Protein AF-Q1M7P9-F1 (afdb_monomer_lite)

Foldseek 3Di:
DPPFLCVQVVCVVVV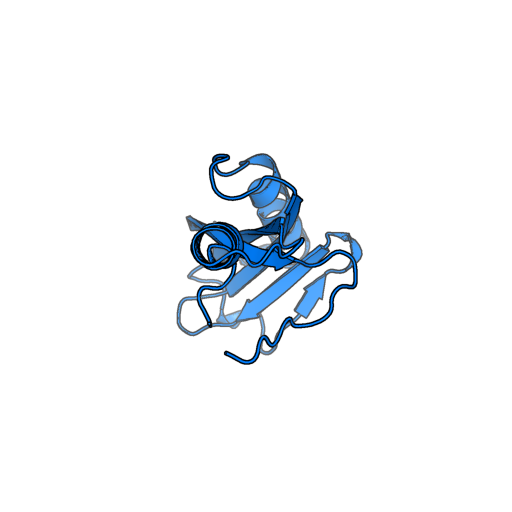DHAQKFKKKKKKFFLQAALVVDPAKDDDVVLQWIWGRDPRGIMIMGDIDGDGDPDDDDVVNVVSSVVVCCVVPVVSPDGDDMDIDIGTAHPVRDDDDDDD

InterPro domains:
  IPR006076 FAD dependent oxidoreductase [PF01266] (2-112)

Organism: Rhizobium johnstonii (strain DSM 114642 / LMG 32736 / 3841) (NCBI:txid216596)

Structure (mmCIF, N/CA/C/O backbone):
data_AF-Q1M7P9-F1
#
_entry.id   AF-Q1M7P9-F1
#
loop_
_atom_site.group_PDB
_atom_site.id
_atom_site.type_symbol
_atom_site.label_atom_id
_atom_site.label_alt_id
_atom_site.label_comp_id
_atom_site.label_asym_id
_atom_site.label_entity_id
_atom_site.label_seq_id
_atom_site.pdbx_PDB_ins_code
_atom_site.Cartn_x
_atom_site.Cartn_y
_atom_site.Cartn_z
_atom_site.occupancy
_atom_site.B_iso_or_equiv
_atom_site.auth_seq_id
_atom_site.auth_comp_id
_atom_site.auth_asym_id
_atom_site.auth_atom_id
_atom_site.pdbx_PDB_model_num
ATOM 1 N N . MET A 1 1 ? -16.410 -8.666 19.093 1.00 62.66 1 MET A N 1
ATOM 2 C CA . MET A 1 1 ? -16.694 -8.103 17.745 1.00 62.66 1 MET A CA 1
ATOM 3 C C . MET A 1 1 ? -15.440 -8.130 16.874 1.00 62.66 1 MET A C 1
ATOM 5 O O . MET A 1 1 ? -14.360 -8.013 17.431 1.00 62.66 1 MET A O 1
ATOM 9 N N . ALA A 1 2 ? -15.569 -8.248 15.542 1.00 81.62 2 ALA A N 1
ATOM 10 C CA . ALA A 1 2 ? -14.430 -8.357 14.611 1.00 81.62 2 ALA A CA 1
ATOM 11 C C . ALA A 1 2 ? -14.640 -7.604 13.270 1.00 81.62 2 ALA A C 1
ATOM 13 O O . ALA A 1 2 ? -14.286 -8.103 12.208 1.00 81.62 2 ALA A O 1
ATOM 14 N N . ALA A 1 3 ? -15.231 -6.400 13.293 1.00 81.94 3 ALA A N 1
ATOM 15 C CA . ALA A 1 3 ? -15.601 -5.642 12.083 1.00 81.94 3 ALA A CA 1
ATOM 16 C C . ALA A 1 3 ? -14.511 -4.664 11.571 1.00 81.94 3 ALA A C 1
ATOM 18 O O . ALA A 1 3 ? -14.803 -3.734 10.816 1.00 81.94 3 ALA A O 1
ATOM 19 N N . GLY A 1 4 ? -13.253 -4.824 12.003 1.00 84.75 4 GLY A N 1
ATOM 20 C CA . GLY A 1 4 ? -12.125 -3.987 11.570 1.00 84.75 4 GLY A CA 1
ATOM 21 C C . GLY A 1 4 ? -12.366 -2.485 11.773 1.00 84.75 4 GLY A C 1
ATOM 22 O O . GLY A 1 4 ? -12.879 -2.071 12.816 1.00 84.75 4 GLY A O 1
ATOM 23 N N . ALA A 1 5 ? -12.034 -1.674 10.764 1.00 83.62 5 ALA A N 1
ATOM 24 C CA . ALA A 1 5 ? -12.170 -0.213 10.781 1.00 83.62 5 ALA A CA 1
ATOM 25 C C . ALA A 1 5 ? -13.616 0.292 11.012 1.00 83.62 5 ALA A C 1
ATOM 27 O O . ALA A 1 5 ? -13.832 1.405 11.490 1.00 83.62 5 ALA A O 1
ATOM 28 N N . HIS A 1 6 ? -14.624 -0.548 10.753 1.00 84.88 6 HIS A N 1
ATOM 29 C CA . HIS A 1 6 ? -16.036 -0.222 10.976 1.00 84.88 6 HIS A CA 1
ATOM 30 C C . HIS A 1 6 ? -16.503 -0.478 12.418 1.00 84.88 6 HIS A C 1
ATOM 32 O O . HIS A 1 6 ? -17.623 -0.104 12.776 1.00 84.88 6 HIS A O 1
ATOM 38 N N . SER A 1 7 ? -15.655 -1.067 13.270 1.00 84.69 7 SER A N 1
ATOM 39 C CA . SER A 1 7 ? -16.035 -1.468 14.630 1.00 84.69 7 SER A CA 1
ATOM 40 C C . SER A 1 7 ? -16.457 -0.290 15.509 1.00 84.69 7 SER A C 1
ATOM 42 O O . SER A 1 7 ? -17.357 -0.470 16.319 1.00 84.69 7 SER A O 1
ATOM 44 N N . ARG A 1 8 ? -15.910 0.924 15.310 1.00 83.31 8 ARG A N 1
ATOM 45 C CA . ARG A 1 8 ? -16.270 2.116 16.111 1.00 83.31 8 ARG A CA 1
ATOM 46 C C . ARG A 1 8 ? -17.777 2.395 16.103 1.00 83.31 8 ARG A C 1
ATOM 48 O O . ARG A 1 8 ? -18.354 2.677 17.147 1.00 83.31 8 ARG A O 1
ATOM 55 N N . LYS A 1 9 ? -18.418 2.348 14.927 1.00 84.50 9 LYS A N 1
ATOM 56 C CA . LYS A 1 9 ? -19.863 2.621 14.814 1.00 84.50 9 LYS A CA 1
ATOM 57 C C . LYS A 1 9 ? -20.688 1.532 15.496 1.00 84.50 9 LYS A C 1
ATOM 59 O O . LYS A 1 9 ? -21.692 1.835 16.129 1.00 84.50 9 LYS A O 1
ATOM 64 N N . LEU A 1 10 ? -20.248 0.282 15.374 1.00 84.56 10 LEU A N 1
ATOM 65 C CA . LEU A 1 10 ? -20.959 -0.860 15.931 1.00 84.56 10 LEU A CA 1
ATOM 66 C C . LEU A 1 10 ? -20.822 -0.922 17.464 1.00 84.56 10 LEU A C 1
ATOM 68 O O . LEU A 1 10 ? -21.832 -1.104 18.134 1.00 84.56 10 LEU A O 1
ATOM 72 N N . THR A 1 11 ? -19.644 -0.668 18.044 1.00 85.31 11 THR A N 1
ATOM 73 C CA . THR A 1 11 ? -19.492 -0.634 19.515 1.00 85.31 11 THR A CA 1
ATOM 74 C C . THR A 1 11 ? -20.270 0.524 20.139 1.00 85.31 11 THR A C 1
ATOM 76 O O . THR A 1 11 ? -20.908 0.352 21.171 1.00 85.31 11 THR A O 1
ATOM 79 N N . ALA A 1 12 ? -20.305 1.688 19.480 1.00 85.94 12 ALA A N 1
ATOM 80 C CA . ALA A 1 12 ? -21.078 2.828 19.966 1.00 85.94 12 ALA A CA 1
ATOM 81 C C . ALA A 1 12 ? -22.583 2.517 20.067 1.00 85.94 12 ALA A C 1
ATOM 83 O O . ALA A 1 12 ? -23.254 3.054 20.944 1.00 85.94 12 ALA A O 1
ATOM 84 N N . SER A 1 13 ? -23.108 1.625 19.214 1.00 86.06 13 SER A N 1
ATOM 85 C CA . SER A 1 13 ? -24.518 1.208 19.262 1.00 86.06 13 SER A CA 1
ATOM 86 C C . SER A 1 13 ? -24.882 0.371 20.494 1.00 86.06 13 SER A C 1
ATOM 88 O O . SER A 1 13 ? -26.052 0.324 20.859 1.00 86.06 13 SER A O 1
ATOM 90 N N . ILE A 1 14 ? -23.890 -0.238 21.154 1.00 87.12 14 ILE A N 1
ATOM 91 C CA . ILE A 1 14 ? -24.063 -1.042 22.376 1.00 87.12 14 ILE A CA 1
ATOM 92 C C . ILE A 1 14 ? -23.530 -0.334 23.634 1.00 87.12 14 ILE A C 1
ATOM 94 O O . ILE A 1 14 ? -23.436 -0.948 24.688 1.00 87.12 14 ILE A O 1
ATOM 98 N N . GLY A 1 15 ? -23.192 0.959 23.537 1.00 85.06 15 GLY A N 1
ATOM 99 C CA . GLY A 1 15 ? -22.711 1.778 24.658 1.00 85.06 15 GLY A CA 1
ATOM 100 C C . GLY A 1 15 ? -21.190 1.804 24.850 1.00 85.06 15 GLY A C 1
ATOM 101 O O . GLY A 1 15 ? -20.696 2.594 25.654 1.00 85.06 15 GLY A O 1
ATOM 102 N N . ASP A 1 16 ? -20.434 1.032 24.067 1.00 84.12 16 ASP A N 1
ATOM 103 C CA . ASP A 1 16 ? -18.977 0.945 24.179 1.00 84.12 16 ASP A CA 1
ATOM 104 C C . ASP A 1 16 ? -18.259 1.986 23.313 1.00 84.12 16 ASP A C 1
ATOM 106 O O . ASP A 1 16 ? -18.307 1.982 22.072 1.00 84.12 16 ASP A O 1
ATOM 110 N N . ARG A 1 17 ? -17.502 2.870 23.971 1.00 80.88 17 ARG A N 1
ATOM 111 C CA . ARG A 1 17 ? -16.721 3.915 23.301 1.00 80.88 17 ARG A CA 1
ATOM 112 C C . ARG A 1 17 ? -15.268 3.486 23.095 1.00 80.88 17 ARG A C 1
ATOM 114 O O . ARG A 1 17 ? -14.427 3.666 23.968 1.00 80.88 17 ARG A O 1
ATOM 121 N N . VAL A 1 18 ? -14.953 3.011 21.890 1.00 81.44 18 VAL A N 1
ATOM 122 C CA . VAL A 1 18 ? -13.572 2.719 21.462 1.00 81.44 18 VAL A CA 1
ATOM 123 C C . VAL A 1 18 ? -12.971 3.887 20.675 1.00 81.44 18 VAL A C 1
ATOM 125 O O . VAL A 1 18 ? -13.604 4.447 19.777 1.00 81.44 18 VAL A O 1
ATOM 128 N N . LEU A 1 19 ? -11.720 4.245 20.973 1.00 82.50 19 LEU A N 1
ATOM 129 C CA . LEU A 1 19 ? -10.979 5.320 20.292 1.00 82.50 19 LEU A CA 1
ATOM 130 C C . LEU A 1 19 ? -10.339 4.857 18.968 1.00 82.50 19 LEU A C 1
ATOM 132 O O . LEU A 1 19 ? -9.227 5.249 18.640 1.00 82.50 19 LEU A O 1
ATOM 136 N N . LEU A 1 20 ? -11.035 4.018 18.202 1.00 82.50 20 LEU A N 1
ATOM 137 C CA . LEU A 1 20 ? -10.513 3.397 16.979 1.00 82.50 20 LEU A CA 1
ATOM 138 C C . LEU A 1 20 ? -10.648 4.340 15.793 1.00 82.50 20 LEU A C 1
ATOM 140 O O . LEU A 1 20 ? -11.774 4.658 15.433 1.00 82.50 20 LEU A O 1
ATOM 144 N N . ASP A 1 21 ? -9.567 4.807 15.190 1.00 83.75 21 ASP A N 1
ATOM 145 C CA . ASP A 1 21 ? -9.605 5.537 13.916 1.00 83.75 21 ASP A CA 1
ATOM 146 C C . ASP A 1 21 ? -9.169 4.638 12.747 1.00 83.75 21 ASP A C 1
ATOM 148 O O . ASP A 1 21 ? -8.957 3.437 12.917 1.00 83.75 21 ASP A O 1
ATOM 152 N N . THR A 1 22 ? -9.106 5.189 11.538 1.00 86.38 22 THR A N 1
ATOM 153 C CA . THR A 1 22 ? -8.742 4.457 10.325 1.00 86.38 22 THR A CA 1
ATOM 154 C C . THR A 1 22 ? -7.556 5.090 9.615 1.00 86.38 22 THR A C 1
ATOM 156 O O . THR A 1 22 ? -7.646 6.191 9.063 1.00 86.38 22 THR A O 1
ATOM 159 N N . GLU A 1 23 ? -6.463 4.340 9.560 1.00 88.88 23 GLU A N 1
ATOM 160 C CA . GLU A 1 23 ? -5.370 4.589 8.631 1.00 88.88 23 GLU A CA 1
ATOM 161 C C . GLU A 1 23 ? -5.721 4.032 7.254 1.00 88.88 23 GLU A C 1
ATOM 163 O O . GLU A 1 23 ? -6.126 2.876 7.102 1.00 88.88 23 GLU A O 1
ATOM 168 N N . ARG A 1 24 ? -5.529 4.852 6.225 1.00 92.00 24 ARG A N 1
ATOM 169 C CA . ARG A 1 24 ? -5.759 4.462 4.836 1.00 92.00 24 ARG A CA 1
ATOM 170 C C . ARG A 1 24 ? -4.433 4.117 4.186 1.00 92.00 24 ARG A C 1
ATOM 172 O O . ARG A 1 24 ? -3.604 5.002 3.994 1.00 92.00 24 ARG A O 1
ATOM 179 N N . GLY A 1 25 ? -4.231 2.840 3.886 1.00 93.31 25 GLY A N 1
ATOM 180 C CA . GLY A 1 25 ? -3.064 2.330 3.175 1.00 93.31 25 GLY A CA 1
ATOM 181 C C . GLY A 1 25 ? -3.309 2.275 1.675 1.00 93.31 25 GLY A C 1
ATOM 182 O O . GLY A 1 25 ? -4.361 1.820 1.237 1.00 93.31 25 GLY A O 1
ATOM 183 N N . TYR A 1 26 ? -2.329 2.709 0.896 1.00 95.81 26 TYR A N 1
ATOM 184 C CA . TYR A 1 26 ? -2.414 2.733 -0.560 1.00 95.81 26 TYR A CA 1
ATOM 185 C C . TYR A 1 26 ? -1.672 1.561 -1.186 1.00 95.81 26 TYR A C 1
ATOM 187 O O . TYR A 1 26 ? -0.619 1.147 -0.691 1.00 95.81 26 TYR A O 1
ATOM 195 N N . HIS A 1 27 ? -2.224 1.061 -2.287 1.00 97.06 27 HIS A N 1
ATOM 196 C CA . HIS A 1 27 ? -1.697 -0.068 -3.038 1.00 97.06 27 HIS A CA 1
ATOM 197 C C . HIS A 1 27 ? -1.667 0.238 -4.538 1.00 97.06 27 HIS A C 1
ATOM 199 O O . HIS A 1 27 ? -2.572 0.896 -5.051 1.00 97.06 27 HIS A O 1
ATOM 205 N N . VAL A 1 28 ? -0.648 -0.279 -5.225 1.00 97.56 28 VAL A N 1
ATOM 206 C CA . VAL A 1 28 ? -0.529 -0.298 -6.687 1.00 97.56 28 VAL A CA 1
ATOM 207 C C . VAL A 1 28 ? -0.092 -1.697 -7.130 1.00 97.56 28 VAL A C 1
ATOM 209 O O . VAL A 1 28 ? 0.880 -2.237 -6.592 1.00 97.56 28 VAL A O 1
ATOM 212 N N . LEU A 1 29 ? -0.787 -2.289 -8.102 1.00 98.00 29 LEU A N 1
ATOM 213 C CA . LEU A 1 29 ? -0.402 -3.558 -8.730 1.00 98.00 29 LEU A CA 1
ATOM 214 C C . LEU A 1 29 ? 0.363 -3.315 -10.034 1.00 98.00 29 LEU A C 1
ATOM 216 O O . LEU A 1 29 ? -0.055 -2.515 -10.868 1.00 98.00 29 LEU A O 1
ATOM 220 N N . PHE A 1 30 ? 1.447 -4.064 -10.224 1.00 97.69 30 PHE A N 1
ATOM 221 C CA . PHE A 1 30 ? 2.225 -4.149 -11.460 1.00 97.69 30 PHE A CA 1
ATOM 222 C C . PHE A 1 30 ? 2.130 -5.588 -11.998 1.00 97.69 30 PHE A C 1
ATOM 224 O O . PHE A 1 30 ? 2.931 -6.442 -11.598 1.00 97.69 30 PHE A O 1
ATOM 231 N N . PRO A 1 31 ? 1.158 -5.895 -12.880 1.00 96.31 31 PRO A N 1
ATOM 232 C CA . PRO A 1 31 ? 0.794 -7.278 -13.206 1.00 96.31 31 PRO A CA 1
ATOM 233 C C . PRO A 1 31 ? 1.938 -8.114 -13.788 1.00 96.31 31 PRO A C 1
ATOM 235 O O . PRO A 1 31 ? 2.079 -9.296 -13.494 1.00 96.31 31 PRO A O 1
ATOM 238 N N . GLN A 1 32 ? 2.811 -7.484 -14.575 1.00 94.62 32 GLN A N 1
ATOM 239 C CA . GLN A 1 32 ? 3.904 -8.168 -15.272 1.00 94.62 32 GLN A CA 1
ATOM 240 C C . GLN A 1 32 ? 5.220 -8.176 -14.487 1.00 94.62 32 GLN A C 1
ATOM 242 O O . GLN A 1 32 ? 6.212 -8.726 -14.952 1.00 94.62 32 GLN A O 1
ATOM 247 N N . ALA A 1 33 ? 5.250 -7.588 -13.291 1.00 96.81 33 ALA A N 1
ATOM 248 C CA . ALA A 1 33 ? 6.480 -7.362 -12.534 1.00 96.81 33 ALA A CA 1
ATOM 249 C C . ALA A 1 33 ? 6.717 -8.378 -11.406 1.00 96.81 33 ALA A C 1
ATOM 251 O O . ALA A 1 33 ? 7.732 -8.294 -10.718 1.00 96.81 33 ALA A O 1
ATOM 252 N N . GLY A 1 34 ? 5.806 -9.338 -11.193 1.00 95.62 34 GLY A N 1
ATOM 253 C CA . GLY A 1 34 ? 5.899 -10.295 -10.079 1.00 95.62 34 GLY A CA 1
ATOM 254 C C . GLY A 1 34 ? 7.189 -11.122 -10.085 1.00 95.62 34 GLY A C 1
ATOM 255 O O . GLY A 1 34 ? 7.742 -11.410 -9.032 1.00 95.62 34 GLY A O 1
ATOM 256 N N . HIS A 1 35 ? 7.718 -11.431 -11.271 1.00 96.62 35 HIS A N 1
ATOM 257 C CA . HIS A 1 35 ? 8.951 -12.202 -11.446 1.00 96.62 35 HIS A CA 1
ATOM 258 C C . HIS A 1 35 ? 10.236 -11.413 -11.132 1.00 96.62 35 HIS A C 1
ATOM 260 O O . HIS A 1 35 ? 11.299 -12.017 -10.998 1.00 96.62 35 HIS A O 1
ATOM 266 N N . LEU A 1 36 ? 10.165 -10.079 -11.020 1.00 97.44 36 LEU A N 1
ATOM 267 C CA . LEU A 1 36 ? 11.343 -9.234 -10.783 1.00 97.44 36 LEU A CA 1
ATOM 268 C C . LEU A 1 36 ? 11.901 -9.385 -9.365 1.00 97.44 36 LEU A C 1
ATOM 270 O O . LEU A 1 36 ? 13.070 -9.084 -9.133 1.00 97.44 36 LEU A O 1
ATOM 274 N N . LEU A 1 37 ? 11.084 -9.855 -8.419 1.00 97.31 37 LEU A N 1
ATOM 275 C CA . LEU A 1 37 ? 11.479 -10.104 -7.037 1.00 97.31 37 LEU A CA 1
ATOM 276 C C . LEU A 1 37 ? 11.125 -11.538 -6.633 1.00 97.31 37 LEU A C 1
ATOM 278 O O . LEU A 1 37 ? 10.036 -12.025 -6.903 1.00 97.31 37 LEU A O 1
ATOM 282 N N . SER A 1 38 ? 12.031 -12.198 -5.911 1.00 97.00 38 SER A N 1
ATOM 283 C CA . SER A 1 38 ? 11.813 -13.552 -5.367 1.00 97.00 38 SER A CA 1
ATOM 284 C C . SER A 1 38 ? 11.324 -13.565 -3.914 1.00 97.00 38 SER A C 1
ATOM 286 O O . SER A 1 38 ? 11.062 -14.627 -3.355 1.00 97.00 38 SE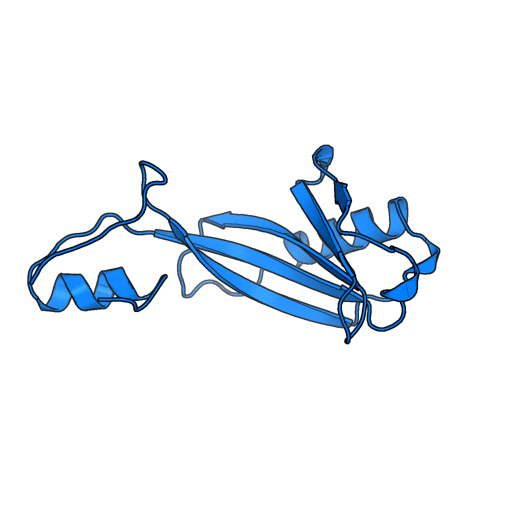R A O 1
ATOM 288 N N . ARG A 1 39 ? 11.236 -12.394 -3.275 1.00 97.06 39 ARG A N 1
ATOM 289 C CA . ARG A 1 39 ? 10.822 -12.213 -1.878 1.00 97.06 39 ARG A CA 1
ATOM 290 C C . ARG A 1 39 ? 10.304 -10.788 -1.653 1.00 97.06 39 ARG A C 1
ATOM 292 O O . ARG A 1 39 ? 10.634 -9.911 -2.452 1.00 97.06 39 ARG A O 1
ATOM 299 N N . PRO A 1 40 ? 9.538 -10.537 -0.578 1.00 97.81 40 PRO A N 1
ATOM 300 C CA . PRO A 1 40 ? 9.179 -9.183 -0.170 1.00 97.81 40 PRO A CA 1
ATOM 301 C C . PRO A 1 40 ? 10.411 -8.286 0.008 1.00 97.81 40 PRO A C 1
ATOM 303 O O . PRO A 1 40 ? 11.396 -8.700 0.622 1.00 97.81 40 PRO A O 1
ATOM 306 N N . VAL A 1 41 ? 10.339 -7.053 -0.491 1.00 97.00 41 VAL A N 1
ATOM 307 C CA . VAL A 1 41 ? 11.380 -6.026 -0.338 1.00 97.00 41 VAL A CA 1
ATOM 308 C C . VAL A 1 41 ? 10.759 -4.772 0.264 1.00 97.00 41 VAL A C 1
ATOM 310 O O . VAL A 1 41 ? 9.709 -4.317 -0.181 1.00 97.00 41 VAL A O 1
ATOM 313 N N . CYS A 1 42 ? 11.403 -4.214 1.285 1.00 95.38 42 CYS A N 1
ATOM 314 C CA . CYS A 1 42 ? 11.014 -2.939 1.879 1.00 95.38 42 CYS A CA 1
ATOM 315 C C . CYS A 1 42 ? 11.790 -1.799 1.220 1.00 95.38 42 CYS A C 1
ATOM 317 O O . CYS A 1 42 ? 12.999 -1.932 1.025 1.00 95.38 42 CYS A O 1
ATOM 319 N N . TYR A 1 43 ? 11.126 -0.673 0.959 1.00 92.94 43 TYR A N 1
ATOM 320 C CA . TYR A 1 43 ? 11.775 0.602 0.678 1.00 92.94 43 TYR A CA 1
ATOM 321 C C . TYR A 1 43 ? 11.441 1.624 1.780 1.00 92.94 43 TYR A C 1
ATOM 323 O O . TYR A 1 43 ? 10.477 2.385 1.653 1.00 92.94 43 TYR A O 1
ATOM 331 N N . PRO A 1 44 ? 12.215 1.641 2.884 1.00 89.56 44 PRO A N 1
ATOM 332 C CA . PRO A 1 44 ? 11.875 2.422 4.072 1.00 89.56 44 PRO A CA 1
ATOM 333 C C . PRO A 1 44 ? 11.801 3.927 3.815 1.00 89.56 44 PRO A C 1
ATOM 335 O O . PRO A 1 44 ? 10.890 4.581 4.310 1.00 89.56 44 PRO A O 1
ATOM 338 N N . GLU A 1 45 ? 12.717 4.463 3.003 1.00 87.44 45 GLU A N 1
ATOM 339 C CA . GLU A 1 45 ? 12.812 5.903 2.719 1.00 87.44 45 GLU A CA 1
ATOM 340 C C . GLU A 1 45 ? 11.543 6.466 2.065 1.00 87.44 45 GLU A C 1
ATOM 342 O O . GLU A 1 45 ? 11.180 7.612 2.308 1.00 87.44 45 GLU A O 1
ATOM 347 N N . HIS A 1 46 ? 10.844 5.646 1.274 1.00 87.00 46 HIS A N 1
ATOM 348 C CA . HIS A 1 46 ? 9.584 6.013 0.621 1.00 87.00 46 HIS A CA 1
ATOM 349 C C . HIS A 1 46 ? 8.356 5.369 1.288 1.00 87.00 46 HIS A C 1
ATOM 351 O O . HIS A 1 46 ? 7.225 5.561 0.835 1.00 87.00 46 HIS A O 1
ATOM 357 N N . GLY A 1 47 ? 8.561 4.621 2.377 1.00 91.19 47 GLY A N 1
ATOM 358 C CA . GLY A 1 47 ? 7.499 4.083 3.222 1.00 91.19 47 GLY A CA 1
ATOM 359 C C . GLY A 1 47 ? 6.612 3.033 2.552 1.00 91.19 47 GLY A C 1
ATOM 360 O O . GLY A 1 47 ? 5.414 2.992 2.835 1.00 91.19 47 GLY A O 1
ATOM 361 N N . PHE A 1 48 ? 7.149 2.194 1.660 1.00 95.44 48 PHE A N 1
ATOM 362 C CA . PHE A 1 48 ? 6.371 1.113 1.046 1.00 95.44 48 PHE A CA 1
ATOM 363 C C . PHE A 1 48 ? 7.144 -0.199 0.906 1.00 95.44 48 PHE A C 1
ATOM 365 O O . PHE A 1 48 ? 8.369 -0.239 0.914 1.00 95.44 48 PHE A O 1
ATOM 372 N N . TYR A 1 49 ? 6.395 -1.287 0.768 1.00 97.19 49 TYR A N 1
ATOM 373 C CA . TYR A 1 49 ? 6.894 -2.629 0.494 1.00 97.19 49 TYR A CA 1
ATOM 374 C C . TYR A 1 49 ? 6.482 -3.055 -0.909 1.00 97.19 49 TYR A C 1
ATOM 376 O O . TYR A 1 49 ? 5.410 -2.681 -1.383 1.00 97.19 49 TYR A O 1
ATOM 384 N N . MET A 1 50 ? 7.308 -3.876 -1.545 1.00 97.75 50 MET A N 1
ATOM 385 C CA . MET A 1 50 ? 7.030 -4.556 -2.806 1.00 97.75 50 MET A CA 1
ATOM 386 C C . MET A 1 50 ? 6.993 -6.055 -2.546 1.00 97.75 50 MET A C 1
ATOM 388 O O . MET A 1 50 ? 7.963 -6.631 -2.052 1.00 97.75 50 MET A O 1
ATOM 392 N N . VAL A 1 51 ? 5.867 -6.687 -2.853 1.00 98.00 51 VAL A N 1
ATOM 393 C CA . VAL A 1 51 ? 5.623 -8.100 -2.564 1.00 98.00 51 VAL A CA 1
ATOM 394 C C . VAL A 1 51 ? 5.232 -8.810 -3.860 1.00 98.00 51 VAL A C 1
ATOM 396 O O . VAL A 1 51 ? 4.228 -8.422 -4.465 1.00 98.00 51 VAL A O 1
ATOM 399 N N . PRO A 1 52 ? 5.999 -9.820 -4.313 1.00 97.62 52 PRO A N 1
ATOM 400 C CA . PRO A 1 52 ? 5.606 -10.636 -5.454 1.00 97.62 52 PRO A CA 1
ATOM 401 C C . PRO A 1 52 ? 4.411 -11.515 -5.071 1.00 97.62 52 PRO A C 1
ATOM 403 O O . PRO A 1 52 ? 4.407 -12.167 -4.027 1.00 97.62 52 PRO A O 1
ATOM 406 N N . MET A 1 53 ? 3.389 -11.504 -5.916 1.00 96.69 53 MET A N 1
ATOM 407 C CA . MET A 1 53 ? 2.120 -12.207 -5.756 1.00 96.69 53 MET A CA 1
ATOM 408 C C . MET A 1 53 ? 1.790 -12.958 -7.051 1.00 96.69 53 MET A C 1
ATOM 410 O O . MET A 1 53 ? 2.399 -12.723 -8.095 1.00 96.69 53 MET A O 1
ATOM 414 N N . ALA A 1 54 ? 0.804 -13.856 -6.999 1.00 95.25 54 ALA A N 1
ATOM 415 C CA . ALA A 1 54 ? 0.375 -14.621 -8.173 1.00 95.25 54 ALA A CA 1
ATOM 416 C C . ALA A 1 54 ? -0.134 -13.733 -9.328 1.00 95.25 54 ALA A C 1
ATOM 418 O O . ALA A 1 54 ? -0.030 -14.119 -10.486 1.00 95.25 54 ALA A O 1
ATOM 419 N N . ASP A 1 55 ? -0.664 -12.549 -9.011 1.00 94.56 55 ASP A N 1
ATOM 420 C CA . ASP A 1 55 ? -1.218 -11.575 -9.955 1.00 94.56 55 ASP A CA 1
ATOM 421 C C . ASP A 1 55 ? -0.232 -10.469 -10.364 1.00 94.56 55 ASP A C 1
ATOM 423 O O . ASP A 1 55 ? -0.609 -9.556 -11.094 1.00 94.56 55 ASP A O 1
ATOM 427 N N . GLY A 1 56 ? 1.022 -10.532 -9.906 1.00 96.62 56 GLY A N 1
ATOM 428 C CA . GLY A 1 56 ? 2.063 -9.561 -10.236 1.00 96.62 56 GLY A CA 1
ATOM 429 C C . GLY A 1 56 ? 2.810 -9.046 -9.013 1.00 96.62 56 GLY A C 1
ATOM 430 O O . GLY A 1 56 ? 2.882 -9.701 -7.976 1.00 96.62 56 GLY A O 1
ATOM 431 N N . LEU A 1 57 ? 3.406 -7.861 -9.126 1.00 98.00 57 LEU A N 1
ATOM 432 C CA . LEU A 1 57 ? 4.091 -7.215 -8.010 1.00 98.00 57 LEU A CA 1
ATOM 433 C C . LEU A 1 57 ? 3.161 -6.204 -7.344 1.00 98.00 57 LEU A C 1
ATOM 435 O O . LEU A 1 57 ? 2.748 -5.230 -7.974 1.00 98.00 57 LEU A O 1
ATOM 439 N N . ARG A 1 58 ? 2.851 -6.403 -6.063 1.00 97.75 58 ARG A N 1
ATOM 440 C CA . ARG A 1 58 ? 2.060 -5.447 -5.279 1.00 97.75 58 ARG A CA 1
ATOM 441 C C . ARG A 1 58 ? 2.989 -4.513 -4.520 1.00 97.75 58 ARG A C 1
ATOM 443 O O . ARG A 1 58 ? 3.767 -4.971 -3.684 1.00 97.75 58 ARG A O 1
ATOM 450 N N . ALA A 1 59 ? 2.878 -3.216 -4.775 1.00 97.56 59 ALA A N 1
ATOM 451 C CA . ALA A 1 59 ? 3.573 -2.180 -4.024 1.00 97.56 59 ALA A CA 1
ATOM 452 C C . ALA A 1 59 ? 2.582 -1.461 -3.098 1.00 97.56 59 ALA A C 1
ATOM 454 O O . ALA A 1 59 ? 1.543 -0.984 -3.554 1.00 97.56 59 ALA A O 1
ATOM 455 N N . ALA A 1 60 ? 2.864 -1.412 -1.796 1.00 96.25 60 ALA A N 1
ATOM 456 C CA . ALA A 1 60 ? 1.929 -0.874 -0.811 1.00 96.25 60 ALA A CA 1
ATOM 457 C C . ALA A 1 60 ? 2.632 -0.273 0.403 1.00 96.25 60 ALA A C 1
ATOM 459 O O . ALA A 1 60 ? 3.603 -0.844 0.898 1.00 96.25 60 ALA A O 1
ATOM 460 N N . GLY A 1 61 ? 2.105 0.826 0.945 1.00 88.31 61 GLY A N 1
ATOM 461 C CA . GLY A 1 61 ? 2.560 1.287 2.259 1.00 88.31 61 GLY A CA 1
ATOM 462 C C . GLY A 1 61 ? 2.329 2.745 2.603 1.00 88.31 61 GLY A C 1
ATOM 463 O O . GLY A 1 61 ? 2.161 3.021 3.785 1.00 88.31 61 GLY A O 1
ATOM 464 N N . THR A 1 62 ? 2.242 3.662 1.634 1.00 91.19 62 THR A N 1
ATOM 465 C CA . THR A 1 62 ? 1.948 5.061 1.977 1.00 91.19 62 THR A CA 1
ATOM 466 C C . TH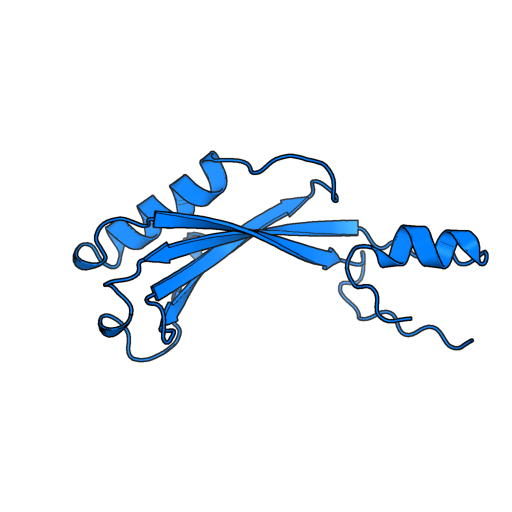R A 1 62 ? 0.619 5.124 2.735 1.00 91.19 62 THR A C 1
ATOM 468 O O . THR A 1 62 ? -0.340 4.425 2.389 1.00 91.19 62 THR A O 1
ATOM 471 N N . VAL A 1 63 ? 0.595 5.891 3.829 1.00 89.44 63 VAL A N 1
ATOM 472 C CA . VAL A 1 63 ? -0.560 5.991 4.727 1.00 89.44 63 VAL A CA 1
ATOM 473 C C . VAL A 1 63 ? -1.014 7.426 4.902 1.00 89.44 63 VAL A C 1
ATOM 475 O O . VAL A 1 63 ? -0.222 8.367 4.828 1.00 89.44 63 VAL A O 1
ATOM 478 N N . GLU A 1 64 ? -2.298 7.590 5.196 1.00 89.69 64 GLU A N 1
ATOM 479 C CA . GLU A 1 64 ? -2.805 8.823 5.782 1.00 89.69 64 GLU A CA 1
ATOM 480 C C . GLU A 1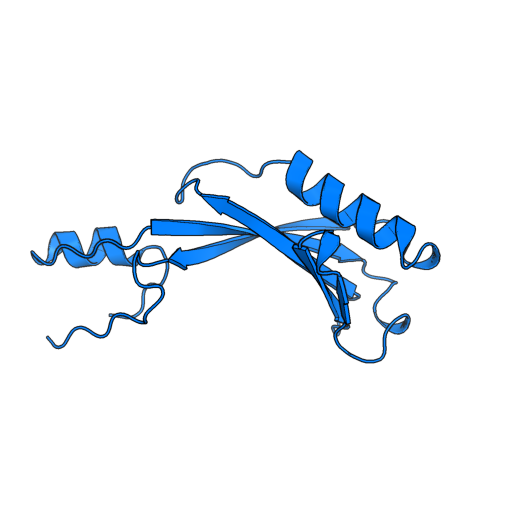 64 ? -4.003 8.581 6.696 1.00 89.69 64 GLU A C 1
ATOM 482 O O . GLU A 1 64 ? -4.776 7.634 6.522 1.00 89.69 64 GLU A O 1
ATOM 487 N N . LEU A 1 65 ? -4.163 9.485 7.658 1.00 83.81 65 LEU A N 1
ATOM 488 C CA . LEU A 1 65 ? -5.306 9.532 8.557 1.00 83.81 65 LEU A CA 1
ATOM 489 C C . LEU A 1 65 ? -6.433 10.291 7.853 1.00 83.81 65 LEU A C 1
ATOM 491 O O . LEU A 1 65 ? -6.343 11.499 7.653 1.00 83.81 65 LEU A O 1
ATOM 495 N N . GLY A 1 66 ? -7.467 9.574 7.413 1.00 78.00 66 GLY A N 1
ATOM 496 C CA . GLY A 1 66 ? -8.566 10.169 6.639 1.00 78.00 66 GLY A CA 1
ATOM 497 C C . GLY A 1 66 ? -9.929 9.520 6.857 1.00 78.00 66 GLY A C 1
ATOM 498 O O . GLY A 1 66 ? -10.862 9.798 6.099 1.00 78.00 66 GLY A O 1
ATOM 499 N N . GLY A 1 67 ? -10.052 8.652 7.866 1.00 83.56 67 GLY A N 1
ATOM 500 C CA . GLY A 1 67 ? -11.287 7.936 8.169 1.00 83.56 67 GLY A CA 1
ATOM 501 C C . GLY A 1 67 ? -11.733 7.000 7.038 1.00 83.56 67 GLY A C 1
ATOM 502 O O . GLY A 1 67 ? -10.936 6.555 6.218 1.00 83.56 67 GLY A O 1
ATOM 503 N N . LEU A 1 68 ? -13.034 6.699 6.996 1.00 84.88 68 LEU A N 1
ATOM 504 C CA . LEU A 1 68 ? -13.618 5.717 6.068 1.00 84.88 68 LEU A CA 1
ATOM 505 C C . LEU A 1 68 ? -14.208 6.316 4.783 1.00 84.88 68 LEU A C 1
ATOM 507 O O . LEU A 1 68 ? -14.453 5.583 3.833 1.00 84.88 68 LEU A O 1
ATOM 511 N N . ALA A 1 69 ? -14.506 7.617 4.769 1.00 84.44 69 ALA A N 1
ATOM 512 C CA . ALA A 1 69 ? -15.335 8.230 3.725 1.00 84.44 69 ALA A CA 1
ATOM 513 C C . ALA A 1 69 ? -14.542 9.028 2.682 1.00 84.44 69 ALA A C 1
ATOM 515 O O . ALA A 1 69 ? -15.047 9.303 1.597 1.00 84.44 69 ALA A O 1
ATOM 516 N N . THR A 1 70 ? -13.316 9.430 3.010 1.00 85.56 70 THR A N 1
ATOM 517 C CA . THR A 1 70 ? -12.513 10.276 2.127 1.00 85.56 70 THR A CA 1
ATOM 518 C C . THR A 1 70 ? -12.101 9.481 0.876 1.00 85.56 70 THR A C 1
ATOM 520 O O . THR A 1 70 ? -11.689 8.322 1.012 1.00 85.56 70 THR A O 1
ATOM 523 N N . PRO A 1 71 ? -12.164 10.068 -0.337 1.00 87.00 71 PRO A N 1
ATOM 524 C CA . PRO A 1 71 ? -11.757 9.387 -1.564 1.00 87.00 71 PRO A CA 1
ATOM 525 C C . PRO A 1 71 ? -10.251 9.090 -1.594 1.00 87.00 71 PRO A C 1
ATOM 527 O O . PRO A 1 71 ? -9.471 9.630 -0.801 1.00 87.00 71 PRO A O 1
ATOM 530 N N . LEU A 1 72 ? -9.850 8.227 -2.531 1.00 89.81 72 LEU A N 1
ATOM 531 C CA . LEU A 1 72 ? -8.454 7.897 -2.817 1.00 89.81 72 LEU A CA 1
ATOM 532 C C . LEU A 1 72 ? -7.674 9.170 -3.180 1.00 89.81 72 LEU A C 1
ATOM 534 O O . LEU A 1 72 ? -8.099 9.950 -4.029 1.00 89.81 72 LEU A O 1
ATOM 538 N N . ASN A 1 73 ? -6.527 9.380 -2.535 1.00 92.06 73 ASN A N 1
ATOM 539 C CA . ASN A 1 73 ? -5.597 10.458 -2.852 1.00 92.06 73 ASN A CA 1
ATOM 540 C C . ASN A 1 73 ? -4.591 10.001 -3.929 1.00 92.06 73 ASN A C 1
ATOM 542 O O . ASN A 1 73 ? -3.659 9.260 -3.603 1.00 92.06 73 ASN A O 1
ATOM 546 N N . PRO A 1 74 ? -4.706 10.462 -5.189 1.00 92.00 74 PRO A N 1
ATOM 547 C CA . PRO A 1 74 ? -3.859 9.984 -6.286 1.00 92.00 74 PRO A CA 1
ATOM 548 C C . PRO A 1 74 ? -2.377 10.334 -6.098 1.00 92.00 74 PRO A C 1
ATOM 550 O O . PRO A 1 74 ? -1.499 9.692 -6.667 1.00 92.00 74 PRO A O 1
ATOM 553 N N . ARG A 1 75 ? -2.054 11.328 -5.256 1.00 93.75 75 ARG A N 1
ATOM 554 C CA . ARG A 1 75 ? -0.657 11.669 -4.946 1.00 93.75 75 ARG A CA 1
ATOM 555 C C . ARG A 1 75 ? 0.054 10.525 -4.221 1.00 93.75 75 ARG A C 1
ATOM 557 O O . ARG A 1 75 ? 1.246 10.328 -4.422 1.00 93.75 75 ARG A O 1
ATOM 564 N N . ARG A 1 76 ? -0.669 9.759 -3.397 1.00 93.94 76 ARG A N 1
ATOM 565 C CA . ARG A 1 76 ? -0.113 8.654 -2.601 1.00 93.94 76 ARG A CA 1
ATOM 566 C C . ARG A 1 76 ? 0.253 7.451 -3.465 1.00 93.94 76 ARG A C 1
ATOM 568 O O . ARG A 1 76 ? 1.294 6.841 -3.228 1.00 93.94 76 ARG A O 1
ATOM 575 N N . THR A 1 77 ? -0.564 7.135 -4.469 1.00 95.06 77 THR A N 1
ATOM 576 C CA . THR A 1 77 ? -0.269 6.075 -5.444 1.00 95.06 77 THR A CA 1
ATOM 577 C C . THR A 1 77 ? 0.785 6.513 -6.453 1.00 95.06 77 THR A C 1
ATOM 579 O O . THR A 1 77 ? 1.633 5.700 -6.818 1.00 95.06 77 THR A O 1
ATOM 582 N N . ALA A 1 78 ? 0.822 7.797 -6.829 1.00 94.69 78 ALA A N 1
ATOM 583 C CA . ALA A 1 78 ? 1.910 8.361 -7.628 1.00 94.69 78 ALA A CA 1
ATOM 584 C C . ALA A 1 78 ? 3.276 8.190 -6.940 1.00 94.69 78 ALA A C 1
ATOM 586 O O . ALA A 1 78 ? 4.187 7.645 -7.553 1.00 94.69 78 ALA A O 1
ATOM 587 N N . THR A 1 79 ? 3.396 8.514 -5.645 1.00 94.69 79 THR A N 1
ATOM 588 C CA . THR A 1 79 ? 4.639 8.284 -4.880 1.00 94.69 79 THR A CA 1
ATOM 589 C C . THR A 1 79 ? 5.091 6.821 -4.917 1.00 94.69 79 THR A C 1
ATOM 591 O O . THR A 1 79 ? 6.280 6.548 -5.070 1.00 94.69 79 THR A O 1
ATOM 594 N N . ILE A 1 80 ? 4.155 5.870 -4.810 1.00 96.25 80 ILE A N 1
ATOM 595 C CA . ILE A 1 80 ? 4.472 4.438 -4.916 1.00 96.25 80 ILE A CA 1
ATOM 596 C C . ILE A 1 80 ? 4.965 4.105 -6.329 1.00 96.25 80 ILE A C 1
ATOM 598 O O . ILE A 1 80 ? 5.990 3.441 -6.472 1.00 96.25 80 ILE A O 1
ATOM 602 N N . ARG A 1 81 ? 4.275 4.576 -7.376 1.00 95.88 81 ARG A N 1
ATOM 603 C CA . ARG A 1 81 ? 4.690 4.345 -8.768 1.00 95.88 81 ARG A CA 1
ATOM 604 C C . ARG A 1 81 ? 6.083 4.886 -9.052 1.00 95.88 81 ARG A C 1
ATOM 606 O O . ARG A 1 81 ? 6.891 4.173 -9.642 1.00 95.88 81 ARG A O 1
ATOM 613 N N . ASP A 1 82 ? 6.363 6.106 -8.616 1.00 95.00 82 ASP A N 1
ATOM 614 C CA . ASP A 1 82 ? 7.651 6.756 -8.838 1.00 95.00 82 ASP A CA 1
ATOM 615 C C . ASP A 1 82 ? 8.776 6.011 -8.109 1.00 95.00 82 ASP A C 1
ATOM 617 O O . ASP A 1 82 ? 9.822 5.739 -8.701 1.00 95.00 82 ASP A O 1
ATOM 621 N N . GLY A 1 83 ? 8.531 5.582 -6.866 1.00 95.44 83 GLY A N 1
ATOM 622 C CA . GLY A 1 83 ? 9.478 4.764 -6.109 1.00 95.44 83 GLY A CA 1
ATOM 623 C C . GLY A 1 83 ? 9.747 3.403 -6.758 1.00 95.44 83 GLY A C 1
ATOM 624 O O . GLY A 1 83 ? 10.899 2.986 -6.867 1.00 95.44 83 GLY A O 1
ATOM 625 N N . VAL A 1 84 ? 8.707 2.715 -7.244 1.00 96.50 84 VAL A N 1
ATOM 626 C CA . VAL A 1 84 ? 8.870 1.439 -7.964 1.00 96.50 84 VAL A CA 1
ATOM 627 C C . VAL A 1 84 ? 9.633 1.648 -9.266 1.00 96.50 84 VAL A C 1
ATOM 629 O O . VAL A 1 84 ? 10.547 0.884 -9.554 1.00 96.50 84 VAL A O 1
ATOM 632 N N . LYS A 1 85 ? 9.320 2.696 -10.033 1.00 95.44 85 LYS A N 1
ATOM 633 C CA . LYS A 1 85 ? 10.028 3.022 -11.277 1.00 95.44 85 LYS A CA 1
ATOM 634 C C . LYS A 1 85 ? 11.515 3.292 -11.037 1.00 95.44 85 LYS A C 1
ATOM 636 O O . LYS A 1 85 ? 12.332 2.935 -11.880 1.00 95.44 85 LYS A O 1
ATOM 641 N N . MET A 1 86 ? 11.860 3.910 -9.908 1.00 94.44 86 MET A N 1
ATOM 642 C CA . MET A 1 86 ? 13.247 4.172 -9.524 1.00 94.44 86 MET A CA 1
ATOM 643 C C . MET A 1 86 ? 14.006 2.883 -9.177 1.00 94.44 86 MET A C 1
ATOM 645 O O . MET A 1 86 ? 15.128 2.698 -9.639 1.00 94.44 86 MET A O 1
ATOM 649 N N . LEU A 1 87 ? 13.401 1.988 -8.390 1.00 94.75 87 LEU A N 1
ATOM 650 C CA . LEU A 1 87 ? 14.055 0.757 -7.926 1.00 94.75 87 LEU A CA 1
ATOM 651 C C . LEU A 1 87 ? 14.027 -0.382 -8.950 1.00 94.75 87 LEU A C 1
ATOM 653 O O . LEU A 1 87 ? 14.968 -1.166 -9.040 1.00 94.75 87 LEU A O 1
ATOM 657 N N . LEU A 1 88 ? 12.936 -0.489 -9.702 1.00 95.69 88 LEU A N 1
ATOM 658 C CA . LEU A 1 88 ? 12.668 -1.541 -10.674 1.00 95.69 88 LEU A CA 1
ATOM 659 C C . LEU A 1 88 ? 12.157 -0.911 -11.979 1.00 95.69 88 LEU A C 1
ATOM 661 O O . LEU A 1 88 ? 10.975 -1.034 -12.301 1.00 95.69 88 LEU A O 1
ATOM 665 N N . PRO A 1 89 ? 13.028 -0.276 -12.786 1.00 95.25 89 PRO A N 1
ATOM 666 C CA . PRO A 1 89 ? 12.619 0.342 -14.051 1.00 95.25 89 PRO A CA 1
ATOM 667 C C . PRO A 1 89 ? 11.907 -0.626 -15.013 1.00 95.25 89 PRO A C 1
ATOM 669 O O . PRO A 1 89 ? 11.073 -0.212 -15.815 1.00 95.25 89 PRO A O 1
ATOM 672 N N . ALA A 1 90 ? 12.202 -1.926 -14.902 1.00 96.69 90 ALA A N 1
ATOM 673 C CA . ALA A 1 90 ? 11.574 -2.996 -15.674 1.00 96.69 90 ALA A CA 1
ATOM 674 C C . ALA A 1 90 ? 10.146 -3.363 -15.217 1.00 96.69 90 ALA A C 1
ATOM 676 O O . ALA A 1 90 ? 9.488 -4.155 -15.886 1.00 96.69 90 ALA A O 1
ATOM 677 N N . ALA A 1 91 ? 9.641 -2.809 -14.106 1.00 95.25 91 ALA A N 1
ATOM 678 C CA . ALA A 1 91 ? 8.311 -3.131 -13.577 1.00 95.25 91 ALA A CA 1
ATOM 679 C C . ALA A 1 91 ? 7.155 -2.662 -14.481 1.00 95.25 91 ALA A C 1
ATOM 681 O O . ALA A 1 91 ? 6.025 -3.130 -14.338 1.00 95.25 91 ALA A O 1
ATOM 682 N N . GLY A 1 92 ? 7.429 -1.757 -15.424 1.00 93.25 92 GLY A N 1
ATOM 683 C CA . GLY A 1 92 ? 6.438 -1.270 -16.377 1.00 93.25 92 GLY A CA 1
ATOM 684 C C . GLY A 1 92 ? 5.352 -0.413 -15.721 1.00 93.25 92 GLY A C 1
ATOM 685 O O . GLY A 1 92 ? 5.614 0.365 -14.803 1.00 93.25 92 GLY A O 1
ATOM 686 N N . HIS A 1 93 ? 4.127 -0.511 -16.241 1.00 92.00 93 HIS A N 1
ATOM 687 C CA . HIS A 1 93 ? 2.999 0.308 -15.799 1.00 92.00 93 HIS A CA 1
ATOM 688 C C . HIS A 1 93 ? 2.207 -0.367 -14.671 1.00 92.00 93 HIS A C 1
ATOM 690 O O . HIS A 1 93 ? 1.797 -1.519 -14.801 1.00 92.00 93 HIS A O 1
ATOM 696 N N . GLY A 1 94 ? 1.956 0.374 -13.588 1.00 91.94 94 GLY A N 1
ATOM 697 C CA . GLY A 1 94 ? 1.063 -0.059 -12.513 1.00 91.94 94 GLY A CA 1
ATOM 698 C C . GLY A 1 94 ? -0.396 0.277 -12.832 1.00 91.94 94 GLY A C 1
ATOM 699 O O . GLY A 1 94 ? -0.733 1.465 -12.894 1.00 91.94 94 GLY A O 1
ATOM 700 N N . SER A 1 95 ? -1.227 -0.751 -13.028 1.00 85.88 95 SER A N 1
ATOM 701 C CA . SER A 1 95 ? -2.585 -0.663 -13.589 1.00 85.88 95 SER A CA 1
ATOM 702 C C . SER A 1 95 ? -3.684 -0.446 -12.554 1.00 85.88 95 SER A C 1
ATOM 704 O O . SER A 1 95 ? -4.595 0.338 -12.803 1.00 85.88 95 SER A O 1
ATOM 706 N N . ASP A 1 96 ? -3.589 -1.106 -11.397 1.00 91.69 96 ASP A N 1
ATOM 707 C CA . ASP A 1 96 ? -4.686 -1.161 -10.426 1.00 91.69 96 ASP A CA 1
ATOM 708 C C . ASP A 1 96 ? -4.300 -0.495 -9.109 1.00 91.69 96 ASP A C 1
ATOM 710 O O . ASP A 1 96 ? -3.251 -0.786 -8.530 1.00 91.69 96 ASP A O 1
ATOM 714 N N . GLU A 1 97 ? -5.174 0.389 -8.629 1.00 94.88 97 GLU A N 1
ATOM 715 C CA . GLU A 1 97 ? -5.012 1.151 -7.393 1.00 94.88 97 GLU A CA 1
ATOM 716 C C . GLU A 1 97 ? -6.174 0.878 -6.441 1.00 94.88 97 GLU A C 1
ATOM 718 O O . GLU A 1 97 ? -7.337 0.889 -6.846 1.00 94.88 97 GLU A O 1
ATOM 723 N N . TRP A 1 98 ? -5.880 0.688 -5.155 1.00 94.44 98 TRP A N 1
ATOM 724 C CA . TRP A 1 98 ? -6.928 0.561 -4.143 1.00 94.44 98 TRP A CA 1
ATOM 725 C C . TRP A 1 98 ? -6.477 1.031 -2.760 1.00 94.44 98 TRP A C 1
ATOM 727 O O . TRP A 1 98 ? -5.292 1.256 -2.493 1.00 94.44 98 TRP A O 1
ATOM 737 N N . LEU A 1 99 ? -7.465 1.170 -1.874 1.00 93.44 99 LEU A N 1
ATOM 738 C CA . LEU A 1 99 ? -7.293 1.523 -0.470 1.00 93.44 99 LEU A CA 1
ATOM 739 C C . LEU A 1 99 ? -7.490 0.302 0.429 1.00 93.44 99 LEU A C 1
ATOM 741 O O . LEU A 1 99 ? -8.454 -0.447 0.280 1.00 93.44 99 LEU A O 1
ATOM 745 N N . GLY A 1 100 ? -6.611 0.152 1.412 1.00 90.19 100 GLY A N 1
ATOM 746 C CA . GLY A 1 100 ? -6.826 -0.673 2.594 1.00 90.19 100 GLY A CA 1
ATOM 747 C C . GLY A 1 100 ? -7.167 0.202 3.799 1.00 90.19 100 GLY A C 1
ATOM 748 O O . GLY A 1 100 ? -6.574 1.263 3.985 1.00 90.19 100 GLY A O 1
ATOM 749 N N . PHE A 1 101 ? -8.091 -0.252 4.643 1.00 90.62 101 PHE A N 1
ATOM 750 C CA . PHE A 1 101 ? -8.505 0.458 5.856 1.00 90.62 101 PHE A CA 1
ATOM 751 C C . PHE A 1 101 ? -7.994 -0.282 7.092 1.00 90.62 101 PHE A C 1
ATOM 753 O O . PHE A 1 101 ? -8.517 -1.338 7.457 1.00 90.62 101 PHE A O 1
ATOM 760 N N . ARG A 1 102 ? -6.954 0.260 7.728 1.00 87.19 102 ARG A N 1
ATOM 761 C CA . ARG A 1 102 ? -6.355 -0.309 8.938 1.00 87.19 102 ARG A CA 1
ATOM 762 C C . ARG A 1 102 ? -7.028 0.302 10.172 1.00 87.19 102 ARG A C 1
ATOM 764 O O . ARG A 1 102 ? -7.026 1.525 10.302 1.00 87.19 102 ARG A O 1
ATOM 771 N N . PRO A 1 103 ? -7.634 -0.509 11.059 1.00 84.62 103 PRO A N 1
ATOM 772 C CA . PRO A 1 103 ? -8.127 -0.016 12.338 1.00 84.62 103 PRO A CA 1
ATOM 773 C C . PRO A 1 103 ? -6.942 0.363 13.231 1.00 84.62 103 PRO A C 1
ATOM 775 O O . PRO A 1 103 ? -6.124 -0.495 13.559 1.00 84.62 103 PRO A O 1
ATOM 778 N N . SER A 1 104 ? -6.879 1.625 13.645 1.00 83.00 104 SER A N 1
ATOM 779 C CA . SER A 1 104 ? -5.775 2.169 14.438 1.00 83.00 104 SER A CA 1
ATOM 780 C C . SER A 1 104 ? -6.265 2.661 15.791 1.00 83.00 104 SER A C 1
ATOM 782 O O . SER A 1 104 ? -7.274 3.358 15.891 1.00 83.00 104 SER A O 1
ATOM 784 N N . MET A 1 105 ? -5.535 2.309 16.844 1.00 82.81 105 MET A N 1
ATOM 785 C CA . MET A 1 105 ? -5.766 2.785 18.207 1.00 82.81 105 MET A CA 1
ATOM 786 C C . MET A 1 105 ? -4.638 3.732 18.620 1.00 82.81 105 MET A C 1
ATOM 788 O O . MET A 1 105 ? -3.505 3.511 18.201 1.00 82.81 105 MET A O 1
ATOM 792 N N . PRO A 1 106 ? -4.883 4.714 19.507 1.00 77.25 106 PRO A N 1
ATOM 793 C CA . PRO A 1 106 ? -3.837 5.613 19.999 1.00 77.25 106 PRO A CA 1
ATOM 794 C C . PRO A 1 106 ? -2.636 4.893 20.631 1.00 77.25 106 PRO A C 1
ATOM 796 O O . PRO A 1 106 ? -1.521 5.392 20.569 1.00 77.25 106 PRO A O 1
ATOM 799 N N . GLY A 1 107 ? -2.858 3.716 21.227 1.00 75.12 107 GLY A N 1
ATOM 800 C CA . GLY A 1 107 ? -1.794 2.877 21.785 1.00 75.12 107 GLY A CA 1
ATOM 801 C C . GLY A 1 107 ? -1.206 1.849 20.814 1.00 75.12 107 GLY A C 1
ATOM 802 O O . GLY A 1 107 ? -0.378 1.053 21.236 1.00 75.12 107 GLY A O 1
ATOM 803 N N . SER A 1 108 ? -1.662 1.797 19.556 1.00 69.06 108 SER A N 1
ATOM 804 C CA . SER A 1 108 ? -1.276 0.789 18.549 1.00 69.06 108 SER A CA 1
ATOM 805 C C . SER A 1 108 ? -1.479 -0.677 18.974 1.00 69.06 108 SER A C 1
ATOM 807 O O . SER A 1 108 ? -0.920 -1.588 18.368 1.00 69.06 108 SER A O 1
ATOM 809 N N . LEU A 1 109 ? -2.292 -0.918 20.008 1.00 74.00 109 LEU A N 1
ATOM 810 C CA . LEU A 1 109 ? -2.623 -2.245 20.525 1.00 74.00 109 LEU A CA 1
ATOM 81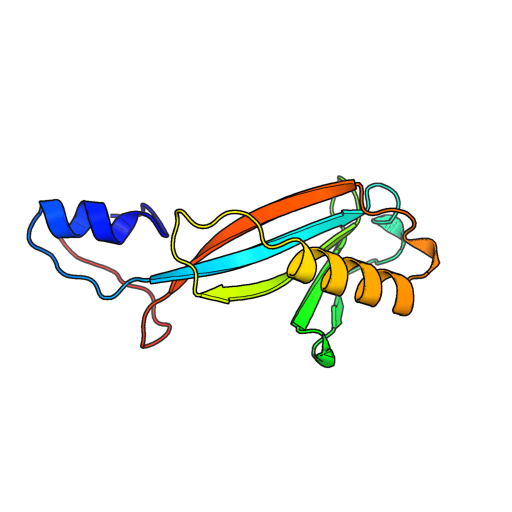1 C C . LEU A 1 109 ? -3.965 -2.739 19.975 1.00 74.00 109 LEU A C 1
ATOM 813 O O . LEU A 1 109 ? -4.874 -1.955 19.688 1.00 74.00 109 LEU A O 1
ATOM 817 N N . LEU A 1 110 ? -4.090 -4.064 19.875 1.00 66.75 110 LEU A N 1
ATOM 818 C CA . LEU A 1 110 ? -5.342 -4.738 19.540 1.00 66.75 110 LEU A CA 1
ATOM 819 C C . LEU A 1 110 ? -6.390 -4.498 20.635 1.00 66.75 110 LEU A C 1
ATOM 821 O O . LEU A 1 110 ? -6.081 -4.557 21.824 1.00 66.75 110 LEU A O 1
ATOM 825 N N . VAL A 1 111 ? -7.645 -4.286 20.232 1.00 67.19 111 VAL A N 1
ATOM 826 C CA . VAL A 1 111 ? -8.780 -4.184 21.159 1.00 67.19 111 VAL A CA 1
ATOM 827 C C . VAL A 1 111 ? -9.521 -5.510 21.182 1.00 67.19 111 VAL A C 1
ATOM 829 O O . VAL A 1 111 ? -10.069 -5.936 20.166 1.00 67.19 111 VAL A O 1
ATOM 832 N N . ILE A 1 112 ? -9.568 -6.135 22.354 1.00 71.81 112 ILE A N 1
ATOM 833 C CA . ILE A 1 112 ? -10.397 -7.307 22.631 1.00 71.81 112 ILE A CA 1
ATOM 834 C C . ILE A 1 112 ? -11.417 -6.870 23.678 1.00 71.81 112 ILE A C 1
ATOM 836 O O . ILE A 1 112 ? -11.038 -6.435 24.762 1.00 71.81 112 ILE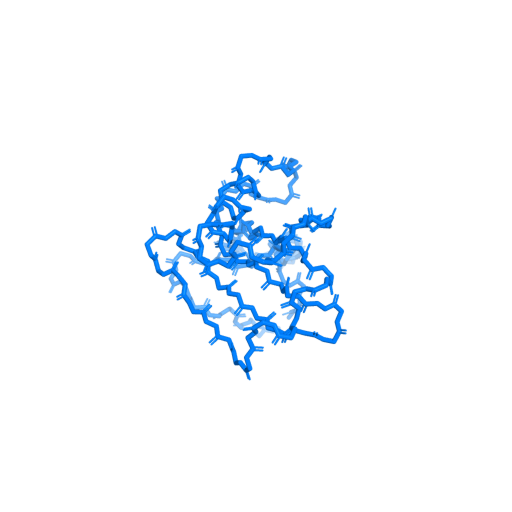 A O 1
ATOM 840 N N . VAL A 1 113 ? -12.702 -6.946 23.336 1.00 59.22 113 VAL A N 1
ATOM 841 C CA . VAL A 1 113 ? -13.806 -6.601 24.242 1.00 59.22 113 VAL A CA 1
ATOM 842 C C . VAL A 1 113 ? -14.550 -7.891 24.564 1.00 59.22 113 VAL A C 1
ATOM 844 O O . VAL A 1 113 ? -14.968 -8.588 23.633 1.00 59.22 113 VAL A O 1
ATOM 847 N N . SER A 1 114 ? -14.670 -8.224 25.851 1.00 57.88 114 SER A N 1
ATOM 848 C CA . SER A 1 114 ? -15.580 -9.281 26.299 1.00 57.88 114 SER A CA 1
ATOM 849 C C . SER A 1 114 ? -16.986 -8.706 26.348 1.00 57.88 114 SER A C 1
ATOM 851 O O . SER A 1 114 ? -17.178 -7.627 26.905 1.00 57.88 114 SER A O 1
ATOM 853 N N . VAL A 1 115 ? -17.932 -9.431 25.758 1.00 53.69 115 VAL A N 1
ATOM 854 C CA . VAL A 1 115 ? -19.364 -9.272 26.040 1.00 53.69 115 VAL A CA 1
ATOM 855 C C . VAL A 1 115 ? -19.751 -10.115 27.245 1.00 53.69 115 VAL A C 1
ATOM 857 O O . VAL A 1 115 ? -18.994 -11.074 27.536 1.00 53.69 115 VAL A O 1
#

pLDDT: mean 88.87, std 9.16, range [53.69, 98.0]

Secondary structure (DSSP, 8-state):
---GGGHHHHHHHTT-----EEEEEEEEEETT-GGG-SS-EEEGGGTEEEEEETTEEEEEEEEEE-TTTSPP-HHHHHHHHHHHHHH-GGG----EEEEEEEEE-TT-PPP----

Radius of gyration: 16.76 Å; chains: 1; bounding box: 39×26×43 Å

Sequence (115 aa):
MAAGAHSRKLTASIGDRVLLDTERGYHVLFPQAGHLLSRPVCYPEHGFYMVPMADGLRAAGTVELGGLATPLNPRRTATIRDGVKMLLPAAGHGSDEWLGFRPSMPGSLLVIVSV